Protein AF-A0AAP8N728-F1 (afdb_monomer_lite)

Secondary structure (DSSP, 8-state):
--GGGS---HHHHHHHHTT--SHHHHHHHHTT--SS-EEEEEE-TT--EEEEEES--EEESS--SSS---TTSGGG-EEEE--GGGS-EE-

Structure (mmCIF, N/CA/C/O backbone):
data_AF-A0AAP8N728-F1
#
_entry.id   AF-A0AAP8N728-F1
#
loop_
_atom_site.group_PDB
_atom_site.id
_atom_site.type_symbol
_atom_site.label_atom_id
_atom_site.label_alt_id
_atom_site.label_comp_id
_atom_site.label_asym_id
_atom_site.label_entity_id
_atom_site.label_seq_id
_atom_site.pdbx_PDB_ins_code
_atom_site.Cartn_x
_atom_site.Cartn_y
_atom_site.Cartn_z
_atom_site.occupancy
_atom_site.B_iso_or_equiv
_atom_site.auth_seq_id
_atom_site.auth_comp_id
_atom_site.auth_asym_id
_atom_site.auth_atom_id
_atom_site.pdbx_PDB_model_num
ATOM 1 N N . GLN A 1 1 ? 4.205 2.165 -17.414 1.00 89.56 1 GLN A N 1
ATOM 2 C CA . GLN A 1 1 ? 3.396 1.131 -16.731 1.00 89.56 1 GLN A CA 1
ATOM 3 C C . GLN A 1 1 ? 2.914 1.703 -15.403 1.00 89.56 1 GLN A C 1
ATOM 5 O O . GLN A 1 1 ? 3.703 2.383 -14.757 1.00 89.56 1 GLN A O 1
ATOM 10 N N . TRP A 1 2 ? 1.652 1.481 -15.022 1.00 92.00 2 TRP A N 1
ATOM 11 C CA . TRP A 1 2 ? 1.051 1.989 -13.779 1.00 92.00 2 TRP A CA 1
ATOM 12 C C . TRP A 1 2 ? 0.222 0.884 -13.116 1.00 92.00 2 TRP A C 1
ATOM 14 O O . TRP A 1 2 ? -0.459 0.140 -13.817 1.00 92.00 2 TRP A O 1
ATOM 24 N N . THR A 1 3 ? 0.306 0.754 -11.791 1.00 94.38 3 THR A N 1
ATOM 25 C CA . THR A 1 3 ? -0.357 -0.319 -11.033 1.00 94.38 3 THR A CA 1
ATOM 26 C C . THR A 1 3 ? -1.876 -0.196 -11.030 1.00 94.38 3 THR A C 1
ATOM 28 O O . THR A 1 3 ? -2.541 -1.210 -11.171 1.00 94.38 3 THR A O 1
ATOM 31 N N . ALA A 1 4 ? -2.428 1.022 -11.006 1.00 94.25 4 ALA A N 1
ATOM 32 C CA . ALA A 1 4 ? -3.880 1.238 -11.052 1.00 94.25 4 ALA A CA 1
ATOM 33 C C . ALA A 1 4 ? -4.521 0.957 -12.430 1.00 94.25 4 ALA A C 1
ATOM 35 O O . ALA A 1 4 ? -5.723 1.123 -12.599 1.00 94.25 4 ALA A O 1
ATOM 36 N N . LEU A 1 5 ? -3.728 0.561 -13.436 1.00 95.38 5 LEU A N 1
ATOM 37 C CA . LEU A 1 5 ? -4.233 0.044 -14.717 1.00 95.38 5 LEU A CA 1
ATOM 38 C C . LEU A 1 5 ? -4.290 -1.492 -14.742 1.00 95.38 5 LEU A C 1
ATOM 40 O O . LEU A 1 5 ? -4.486 -2.081 -15.803 1.00 95.38 5 LEU A O 1
ATOM 44 N N . GLN A 1 6 ? -4.022 -2.157 -13.620 1.00 93.19 6 GLN A N 1
ATOM 45 C CA . GLN A 1 6 ? -4.193 -3.600 -13.462 1.00 93.19 6 GLN A CA 1
ATOM 46 C C . GLN A 1 6 ? -5.523 -3.883 -12.752 1.00 93.19 6 GLN A C 1
ATOM 48 O O . GLN A 1 6 ? -6.026 -3.002 -12.059 1.00 93.19 6 GLN A O 1
ATOM 53 N N . PRO A 1 7 ? -6.109 -5.081 -12.914 1.00 94.94 7 PRO A N 1
ATOM 54 C CA . PRO A 1 7 ? -7.229 -5.501 -12.083 1.00 94.94 7 PRO A CA 1
ATOM 55 C C . PRO A 1 7 ? -6.810 -5.521 -10.613 1.00 94.94 7 PRO A C 1
ATOM 57 O O . PRO A 1 7 ? -5.811 -6.154 -10.274 1.00 94.94 7 PRO A O 1
ATOM 60 N N . THR A 1 8 ? -7.576 -4.843 -9.771 1.00 95.12 8 THR A N 1
ATOM 61 C CA . THR A 1 8 ? -7.297 -4.671 -8.343 1.00 95.12 8 THR A CA 1
A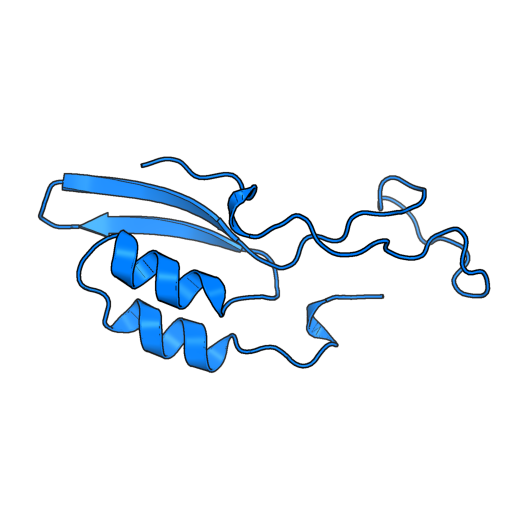TOM 62 C C . THR A 1 8 ? -8.596 -4.688 -7.529 1.00 95.12 8 THR A C 1
ATOM 64 O O . THR A 1 8 ? -9.696 -4.721 -8.095 1.00 95.12 8 THR A O 1
ATOM 67 N N . ARG A 1 9 ? -8.490 -4.745 -6.193 1.00 97.12 9 ARG A N 1
ATOM 68 C CA . ARG A 1 9 ? -9.620 -5.023 -5.280 1.00 97.12 9 A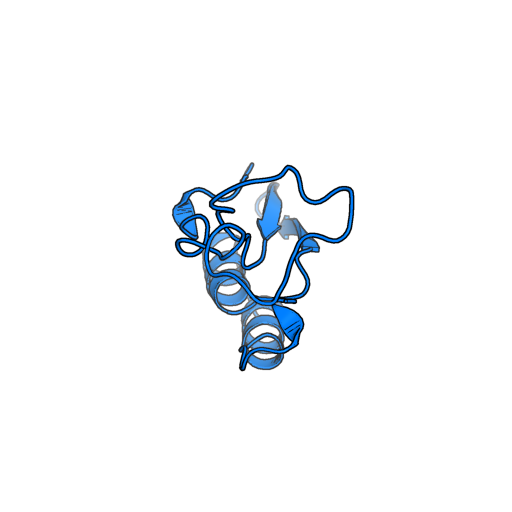RG A CA 1
ATOM 69 C C . ARG A 1 9 ? -9.929 -3.892 -4.297 1.00 97.12 9 ARG A C 1
ATOM 71 O O . ARG A 1 9 ? -10.499 -4.139 -3.236 1.00 97.12 9 ARG A O 1
ATOM 78 N N . GLU A 1 10 ? -9.635 -2.641 -4.646 1.00 97.31 10 GLU A N 1
ATOM 79 C CA . GLU A 1 10 ? -9.752 -1.500 -3.723 1.00 97.31 10 GLU A CA 1
ATOM 80 C C . GLU A 1 10 ? -11.141 -1.366 -3.121 1.00 97.31 10 GLU A C 1
ATOM 82 O O . GLU A 1 10 ? -11.260 -1.139 -1.923 1.00 97.31 10 GLU A O 1
ATOM 87 N N . LEU A 1 11 ? -12.191 -1.502 -3.937 1.00 97.31 11 LEU A N 1
ATOM 88 C CA . LEU A 1 11 ? -13.562 -1.363 -3.453 1.00 97.31 11 LEU A CA 1
ATOM 89 C C . LEU A 1 11 ? -13.881 -2.419 -2.389 1.00 97.31 11 LEU A C 1
ATOM 91 O O . LEU A 1 11 ? -14.505 -2.106 -1.380 1.00 97.31 11 LEU A O 1
ATOM 95 N N . GLU A 1 12 ? -13.422 -3.654 -2.586 1.00 98.06 12 GLU A N 1
ATOM 96 C CA . GLU A 1 12 ? -13.575 -4.719 -1.597 1.00 98.06 12 GLU A CA 1
ATOM 97 C C . GLU A 1 12 ? -12.771 -4.417 -0.327 1.00 98.06 12 GLU A C 1
ATOM 99 O O . GLU A 1 12 ? -13.298 -4.554 0.776 1.00 98.06 12 GLU A O 1
ATOM 104 N N . GLY A 1 13 ? -11.532 -3.940 -0.479 1.00 97.94 13 GLY A N 1
ATOM 105 C CA . GLY A 1 13 ? -10.698 -3.502 0.638 1.00 97.94 13 GLY A CA 1
ATOM 106 C C . GLY A 1 13 ? -11.362 -2.409 1.464 1.00 97.94 13 GLY A C 1
ATOM 107 O O . GLY A 1 13 ? -11.486 -2.561 2.677 1.00 97.94 13 GLY A O 1
ATOM 108 N N . VAL A 1 14 ? -11.876 -1.366 0.804 1.00 98.12 14 VAL A N 1
ATOM 109 C CA . VAL A 1 14 ? -12.606 -0.256 1.434 1.00 98.12 14 VAL A CA 1
ATOM 110 C C . VAL A 1 14 ? -13.812 -0.762 2.207 1.00 98.12 14 VAL A C 1
ATOM 112 O O . VAL A 1 14 ? -13.985 -0.418 3.373 1.00 98.12 14 VAL A O 1
ATOM 115 N N . LEU A 1 15 ? -14.637 -1.612 1.594 1.00 98.38 15 LEU A N 1
ATOM 116 C CA . LEU A 1 15 ? -15.801 -2.176 2.273 1.00 98.38 15 LEU A CA 1
ATOM 117 C C . LEU A 1 15 ? -15.403 -3.018 3.492 1.00 98.38 15 LEU A C 1
ATOM 119 O O . LEU A 1 15 ? -16.089 -2.956 4.510 1.00 98.38 15 LEU A O 1
ATOM 123 N N . LYS A 1 16 ? -14.291 -3.759 3.413 1.00 98.38 16 LYS A N 1
ATOM 124 C CA . LYS A 1 16 ? -13.793 -4.596 4.509 1.00 98.38 16 LYS A CA 1
ATOM 125 C C . LYS A 1 16 ? -13.230 -3.769 5.667 1.00 98.38 16 LYS A C 1
ATOM 127 O O . LYS A 1 16 ? -13.621 -3.998 6.809 1.00 98.38 16 LYS A O 1
ATOM 13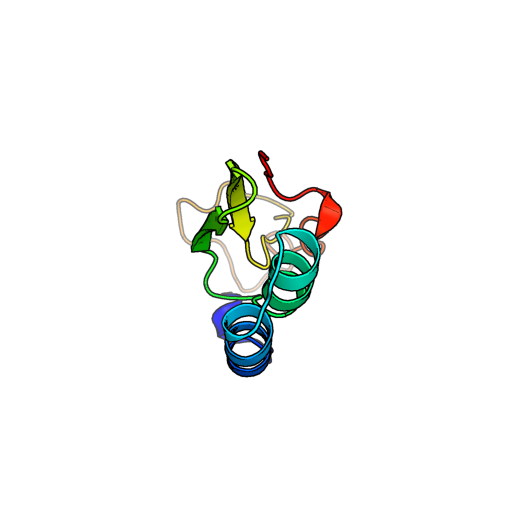2 N N . PHE A 1 17 ? -12.360 -2.792 5.407 1.00 97.38 17 PHE A N 1
ATOM 133 C CA . PHE A 1 17 ? -11.773 -1.991 6.485 1.00 97.38 17 PHE A CA 1
ATOM 134 C C . PHE A 1 17 ? -12.740 -0.945 7.064 1.00 97.38 17 PHE A C 1
ATOM 136 O O . PHE A 1 17 ? -12.572 -0.543 8.210 1.00 97.38 17 PHE A O 1
ATOM 143 N N . ASN A 1 18 ? -13.795 -0.551 6.336 1.00 97.62 18 ASN A N 1
ATOM 144 C CA . ASN A 1 18 ? -14.840 0.351 6.848 1.00 97.62 18 ASN A CA 1
ATOM 145 C C . ASN A 1 18 ? -15.642 -0.240 8.018 1.00 97.62 18 ASN A C 1
ATOM 147 O O . ASN A 1 18 ? -16.286 0.502 8.759 1.00 97.62 18 ASN A O 1
ATOM 151 N N . VAL A 1 19 ? -15.642 -1.566 8.165 1.00 97.31 19 VAL A N 1
ATOM 152 C CA . VAL A 1 19 ? -16.354 -2.277 9.238 1.00 97.31 19 VAL A CA 1
ATOM 153 C C . VAL A 1 19 ? -15.414 -2.925 10.257 1.00 97.31 19 VAL A C 1
ATOM 155 O O . VAL A 1 19 ? -15.893 -3.594 11.176 1.00 97.31 19 VAL A O 1
ATOM 158 N N . ALA A 1 20 ? -14.100 -2.723 10.112 1.00 97.69 20 ALA A N 1
ATOM 159 C CA . ALA A 1 20 ? -13.089 -3.249 11.021 1.00 97.69 20 ALA A CA 1
ATOM 160 C C . ALA A 1 20 ? -13.270 -2.713 12.449 1.00 97.69 20 ALA A C 1
ATOM 162 O O . ALA A 1 20 ? -13.802 -1.619 12.662 1.00 97.69 20 ALA A O 1
ATOM 163 N N . LYS A 1 21 ? -12.854 -3.514 13.432 1.00 96.25 21 LYS A N 1
ATOM 164 C CA . LYS A 1 21 ? -13.018 -3.211 14.866 1.00 96.25 21 LYS A CA 1
ATOM 165 C C . LYS A 1 21 ? -11.703 -2.985 15.591 1.00 96.25 21 LYS A C 1
ATOM 167 O O . LYS A 1 21 ? -11.703 -2.396 16.661 1.00 96.25 21 LYS A O 1
ATOM 172 N N . ASP A 1 22 ? -10.615 -3.419 14.985 1.00 97.31 22 ASP A N 1
ATOM 173 C CA . ASP A 1 22 ? -9.269 -3.363 15.524 1.00 97.31 22 ASP A CA 1
ATOM 174 C C . ASP A 1 22 ? -8.274 -3.223 14.366 1.00 97.31 22 ASP A C 1
ATOM 176 O O . ASP A 1 22 ? -8.632 -3.296 13.182 1.00 97.31 22 ASP A O 1
ATOM 180 N N . TRP A 1 23 ? -7.009 -2.996 14.710 1.00 97.56 23 TRP A N 1
ATOM 181 C CA . TRP A 1 23 ? -5.957 -2.817 13.720 1.00 97.56 23 TRP A CA 1
ATOM 182 C C . TRP A 1 23 ? -5.760 -4.047 12.823 1.00 97.56 23 TRP A C 1
ATOM 184 O O . TRP A 1 23 ? -5.544 -3.900 11.618 1.00 97.56 23 TRP A O 1
ATOM 194 N N . ASP A 1 24 ? -5.850 -5.258 13.372 1.00 96.75 24 ASP A N 1
ATOM 195 C CA . ASP A 1 24 ? -5.595 -6.475 12.602 1.00 96.75 24 A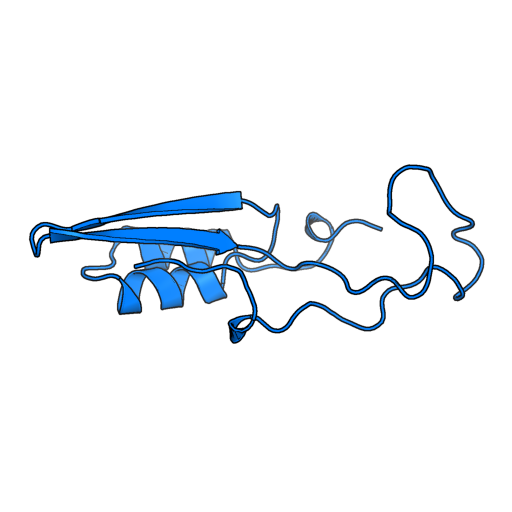SP A CA 1
ATOM 196 C C . ASP A 1 24 ? -6.681 -6.711 11.543 1.00 96.75 24 ASP A C 1
ATOM 198 O O . ASP A 1 24 ? -6.358 -6.931 10.373 1.00 96.75 24 ASP A O 1
ATOM 202 N N . THR A 1 25 ? -7.960 -6.545 11.895 1.00 97.69 25 THR A N 1
ATOM 203 C CA . THR A 1 25 ? -9.081 -6.616 10.942 1.00 97.69 25 THR A CA 1
ATOM 204 C C . THR A 1 25 ? -9.066 -5.464 9.934 1.00 97.69 25 THR A C 1
ATOM 206 O O . THR A 1 25 ? -9.434 -5.658 8.771 1.00 97.69 25 THR A O 1
ATOM 209 N N . PHE A 1 26 ? -8.582 -4.279 10.324 1.00 98.00 26 PHE A N 1
ATOM 210 C CA . PHE A 1 26 ? -8.361 -3.160 9.402 1.00 98.00 26 PHE A CA 1
ATOM 211 C C . PHE A 1 26 ? -7.270 -3.499 8.376 1.00 98.00 26 PHE A C 1
ATOM 213 O O . PHE A 1 26 ? -7.467 -3.330 7.168 1.00 98.00 26 PHE A O 1
ATOM 220 N N . LYS A 1 27 ? -6.146 -4.062 8.838 1.00 97.31 27 LYS A N 1
ATOM 221 C CA . LYS A 1 27 ? -5.017 -4.499 8.006 1.00 97.31 27 LYS A CA 1
ATOM 222 C C . LYS A 1 27 ? -5.425 -5.586 7.008 1.00 97.31 27 LYS A C 1
ATOM 224 O O . LYS A 1 27 ? -4.992 -5.541 5.860 1.00 97.31 27 LYS A O 1
ATOM 229 N N . GLU A 1 28 ? -6.323 -6.500 7.371 1.00 97.56 28 GLU A N 1
ATOM 230 C CA . GLU A 1 28 ? -6.870 -7.465 6.407 1.00 97.56 28 GLU A CA 1
ATOM 231 C C . GLU A 1 28 ? -7.613 -6.804 5.234 1.00 97.56 28 GLU A C 1
ATOM 233 O O . GLU A 1 28 ? -7.583 -7.321 4.117 1.00 97.56 28 GLU A O 1
ATOM 238 N N . GLY A 1 29 ? -8.305 -5.683 5.465 1.00 97.81 29 GLY A N 1
ATOM 239 C CA . GLY A 1 29 ? -8.908 -4.892 4.390 1.00 97.81 29 GLY A CA 1
ATOM 240 C C . GLY A 1 29 ? -7.856 -4.149 3.567 1.00 97.81 29 GLY A C 1
ATOM 241 O O . GLY A 1 29 ? -7.941 -4.118 2.339 1.00 97.81 29 GLY A O 1
ATOM 242 N N . LEU A 1 30 ? -6.812 -3.623 4.218 1.00 97.69 30 LEU A N 1
AT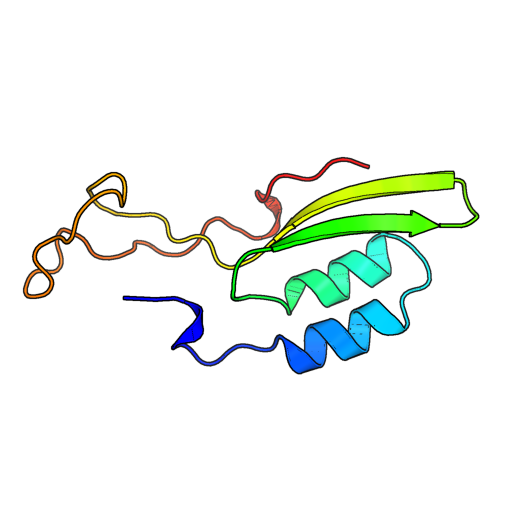OM 243 C CA . LEU A 1 30 ? -5.678 -2.998 3.527 1.00 97.69 30 LEU A CA 1
ATOM 244 C C . LEU A 1 30 ? -4.930 -3.970 2.605 1.00 97.69 30 LEU A C 1
ATOM 246 O O . LEU A 1 30 ? -4.380 -3.533 1.596 1.00 97.69 30 LEU A O 1
ATOM 250 N N . ALA A 1 31 ? -4.918 -5.271 2.901 1.00 97.19 31 ALA A N 1
ATOM 251 C CA . ALA A 1 31 ? -4.328 -6.290 2.026 1.00 97.19 31 ALA A CA 1
ATOM 252 C C . ALA A 1 31 ? -5.006 -6.384 0.647 1.00 97.19 31 ALA A C 1
ATOM 254 O O . ALA A 1 31 ? -4.415 -6.912 -0.291 1.00 97.19 31 ALA A O 1
ATOM 255 N N . LEU A 1 32 ? -6.223 -5.848 0.513 1.00 97.75 32 LEU A N 1
ATOM 256 C CA . LEU A 1 32 ? -6.976 -5.787 -0.742 1.00 97.75 32 LEU A CA 1
ATOM 257 C C . LEU A 1 32 ? -6.852 -4.426 -1.453 1.00 97.75 32 LEU A C 1
ATOM 259 O O . LEU A 1 32 ? -7.335 -4.277 -2.572 1.00 97.75 32 LEU A O 1
ATOM 263 N N . PHE A 1 33 ? -6.240 -3.424 -0.814 1.00 97.81 33 PHE A N 1
ATOM 264 C CA . PHE A 1 33 ? -6.088 -2.079 -1.369 1.00 97.81 33 PHE A CA 1
ATOM 265 C C . PHE A 1 33 ? -4.729 -1.939 -2.068 1.00 97.81 33 PHE A C 1
ATOM 267 O O . PHE A 1 33 ? -3.717 -1.606 -1.448 1.00 97.81 33 PHE A O 1
ATOM 274 N N . GLU A 1 34 ? -4.696 -2.214 -3.368 1.00 97.38 34 GLU A N 1
ATOM 275 C CA . GLU A 1 34 ? -3.464 -2.414 -4.132 1.00 97.38 34 GLU A CA 1
ATOM 276 C C . GLU A 1 34 ? -3.003 -1.154 -4.879 1.00 97.38 34 GLU A C 1
ATOM 278 O O . GLU A 1 34 ? -1.802 -0.935 -5.048 1.00 97.38 34 GLU A O 1
ATOM 283 N N . ALA A 1 35 ? -3.911 -0.295 -5.336 1.00 96.50 35 ALA A N 1
ATOM 284 C CA . ALA A 1 35 ? -3.570 0.944 -6.024 1.00 96.50 35 ALA A CA 1
ATOM 285 C C . ALA A 1 35 ? -4.706 1.987 -5.962 1.00 96.50 35 ALA A C 1
ATOM 287 O O . ALA A 1 35 ? -5.869 1.628 -5.972 1.00 96.50 35 ALA A O 1
ATOM 288 N N . PRO A 1 36 ? -4.415 3.298 -5.999 1.00 95.81 36 PRO A N 1
ATOM 289 C CA . PRO A 1 36 ? -3.087 3.890 -5.921 1.00 95.81 36 PRO A CA 1
ATOM 290 C C . PRO A 1 36 ? -2.485 3.693 -4.528 1.00 95.81 36 PRO A C 1
ATOM 292 O O . PRO A 1 36 ? -3.208 3.536 -3.553 1.00 95.81 36 PRO A O 1
ATOM 295 N N . ALA A 1 37 ? -1.157 3.722 -4.419 1.00 96.06 37 ALA A N 1
ATOM 296 C CA . ALA A 1 37 ? -0.527 3.669 -3.105 1.00 96.06 37 ALA A CA 1
ATOM 297 C C . ALA A 1 37 ? -0.987 4.862 -2.247 1.00 96.06 37 ALA A C 1
ATOM 299 O O . ALA A 1 37 ? -1.053 5.988 -2.748 1.00 96.06 37 ALA A O 1
ATOM 300 N N . GLN A 1 38 ? -1.320 4.614 -0.982 1.00 97.12 38 GLN A N 1
ATOM 301 C CA . GLN A 1 38 ? -1.806 5.608 -0.024 1.00 97.12 38 GLN A CA 1
ATOM 302 C C . GLN A 1 38 ? -1.155 5.392 1.343 1.00 97.12 38 GLN A C 1
ATOM 304 O O . GLN A 1 38 ? -0.745 4.288 1.697 1.00 97.12 38 GLN A O 1
ATOM 309 N N . ASN A 1 39 ? -1.094 6.464 2.127 1.00 98.12 39 ASN A N 1
ATOM 310 C CA . ASN A 1 39 ? -0.783 6.379 3.546 1.00 98.12 39 ASN A CA 1
ATOM 311 C C . ASN A 1 39 ? -2.087 6.193 4.318 1.00 98.12 39 ASN A C 1
ATOM 313 O O . ASN A 1 39 ? -2.976 7.036 4.224 1.00 98.12 39 ASN A O 1
ATOM 317 N N . PHE A 1 40 ? -2.180 5.117 5.089 1.00 98.12 40 PHE A N 1
ATOM 318 C CA . PHE A 1 40 ? -3.300 4.859 5.983 1.00 98.12 40 PHE A CA 1
ATOM 319 C C . PHE A 1 40 ? -2.883 5.148 7.417 1.00 98.12 40 PHE A C 1
ATOM 321 O O . PHE A 1 40 ? -1.794 4.769 7.847 1.00 98.12 40 PHE A O 1
ATOM 328 N N . VAL A 1 41 ? -3.765 5.825 8.141 1.00 98.00 41 VAL A N 1
ATOM 329 C CA . VAL A 1 41 ? -3.637 6.092 9.571 1.00 98.00 41 VAL A CA 1
ATOM 330 C C . VAL A 1 41 ? -4.882 5.526 10.239 1.00 98.00 41 VAL A C 1
ATOM 332 O O . VAL A 1 41 ? -5.988 5.713 9.731 1.00 98.00 41 VAL A O 1
ATOM 335 N N . PHE A 1 42 ? -4.699 4.818 11.346 1.00 98.12 42 PHE A N 1
ATOM 336 C CA . PHE A 1 42 ? -5.756 4.160 12.102 1.00 98.12 42 PHE A CA 1
ATOM 337 C C . PHE A 1 42 ? -5.689 4.584 13.568 1.00 98.12 42 PHE A C 1
ATOM 339 O O . PHE A 1 42 ? -4.600 4.778 14.106 1.00 98.12 42 PHE A O 1
ATOM 346 N N . ALA A 1 43 ? -6.852 4.713 14.201 1.00 97.69 43 ALA A N 1
ATOM 347 C CA . ALA A 1 43 ? -6.973 4.924 15.633 1.00 97.69 43 ALA A CA 1
ATOM 348 C C . ALA A 1 43 ? -8.218 4.204 16.168 1.00 97.69 43 ALA A C 1
ATOM 350 O O . ALA A 1 43 ? -9.264 4.236 15.513 1.00 97.69 43 ALA A O 1
ATOM 351 N N . SER A 1 44 ? -8.117 3.603 17.353 1.00 97.12 44 SER A N 1
ATOM 352 C CA . SER A 1 44 ? -9.220 2.908 18.037 1.00 97.12 44 SER A CA 1
ATOM 353 C C . SER A 1 44 ? -9.354 3.314 19.507 1.00 97.12 44 SER A C 1
ATOM 355 O O . SER A 1 44 ? -8.485 3.965 20.087 1.00 97.12 44 SER A O 1
ATOM 357 N N . ASP A 1 45 ? -10.492 2.962 20.105 1.00 96.88 45 ASP A N 1
ATOM 358 C CA . ASP A 1 45 ? -10.856 3.255 21.497 1.00 96.88 45 ASP A CA 1
ATOM 359 C C . ASP A 1 45 ? -10.025 2.481 22.535 1.00 96.88 45 ASP A C 1
ATOM 361 O O . ASP A 1 45 ? -9.928 2.913 23.684 1.00 96.88 45 ASP A O 1
ATOM 365 N N . ASP A 1 46 ? -9.363 1.399 22.124 1.00 96.56 46 ASP A N 1
ATOM 366 C CA . ASP A 1 46 ? -8.347 0.691 22.912 1.00 96.56 46 ASP A CA 1
ATOM 367 C C . ASP A 1 46 ? -7.002 1.444 23.018 1.00 96.56 46 ASP A C 1
ATOM 369 O O . ASP A 1 46 ? -6.100 1.003 23.732 1.00 96.56 46 ASP A O 1
ATOM 373 N N . GLY A 1 47 ? -6.874 2.593 22.342 1.00 97.69 47 GLY A N 1
ATOM 374 C CA . GLY A 1 47 ? -5.686 3.444 22.352 1.00 97.69 47 GLY A CA 1
ATOM 375 C C . GLY A 1 47 ? -4.654 3.133 21.265 1.00 97.69 47 GLY A C 1
ATOM 376 O O . GLY A 1 47 ? -3.621 3.803 21.226 1.00 97.69 47 GLY A O 1
ATOM 377 N N . THR A 1 48 ? -4.909 2.169 20.375 1.00 98.12 48 THR A N 1
ATOM 378 C CA . THR A 1 48 ? -4.021 1.875 19.238 1.00 98.12 48 THR A CA 1
ATOM 379 C C . THR A 1 48 ? -3.970 3.062 18.273 1.00 98.12 48 THR A C 1
ATOM 381 O O . THR A 1 48 ? -5.014 3.592 17.893 1.00 98.12 48 THR A O 1
ATOM 384 N N . ILE A 1 49 ? -2.768 3.461 17.836 1.00 98.31 49 ILE A N 1
ATOM 385 C CA . ILE A 1 49 ? -2.555 4.471 16.788 1.00 98.31 49 ILE A CA 1
ATOM 386 C C . ILE A 1 49 ? -1.562 3.907 15.779 1.00 98.31 49 ILE A C 1
ATOM 388 O O . ILE A 1 49 ? -0.365 3.868 16.036 1.00 98.31 49 ILE A O 1
ATOM 392 N N . ALA A 1 50 ? -2.045 3.525 14.603 1.00 98.12 50 ALA A N 1
ATOM 393 C CA . ALA A 1 50 ? -1.220 2.862 13.605 1.00 98.12 50 ALA A CA 1
ATOM 394 C C . ALA A 1 50 ? -1.073 3.675 12.317 1.00 98.12 50 ALA A C 1
ATOM 396 O O . ALA A 1 50 ? -1.933 4.469 11.931 1.00 98.12 50 ALA A O 1
ATOM 397 N N . TYR A 1 51 ? 0.034 3.438 11.624 1.00 98.44 51 TYR A N 1
ATOM 398 C CA . TYR A 1 51 ? 0.357 3.975 10.312 1.00 98.44 51 TYR A CA 1
ATOM 399 C C . TYR A 1 51 ? 0.808 2.849 9.387 1.00 98.44 51 TYR A C 1
ATOM 401 O O . TYR A 1 51 ? 1.574 1.971 9.788 1.00 98.44 51 TYR A O 1
ATOM 409 N N . ARG A 1 52 ? 0.400 2.917 8.117 1.00 98.00 52 ARG A N 1
ATOM 410 C CA . ARG A 1 52 ? 0.914 2.037 7.067 1.00 98.00 52 ARG A CA 1
ATOM 411 C C . ARG A 1 52 ? 0.984 2.728 5.709 1.00 98.00 52 ARG A C 1
ATOM 413 O O . ARG A 1 52 ? -0.008 3.283 5.235 1.00 98.00 52 ARG A O 1
ATOM 420 N N . ALA A 1 53 ? 2.136 2.631 5.048 1.00 98.19 53 ALA A N 1
ATOM 421 C CA . ALA A 1 53 ? 2.273 2.964 3.630 1.00 98.19 53 ALA A CA 1
ATOM 422 C C . ALA A 1 53 ? 1.811 1.762 2.795 1.00 98.19 53 ALA A C 1
ATOM 424 O O . ALA A 1 53 ? 2.497 0.744 2.755 1.00 98.19 53 ALA A O 1
ATOM 425 N N . ASN A 1 54 ? 0.647 1.850 2.152 1.00 97.94 54 ASN A N 1
ATOM 426 C CA . ASN A 1 54 ? -0.017 0.695 1.548 1.00 97.94 54 ASN A CA 1
ATOM 427 C C . ASN A 1 54 ? -0.169 0.821 0.026 1.00 97.94 54 ASN A C 1
ATOM 429 O O . ASN A 1 54 ? -0.392 1.915 -0.493 1.00 97.94 54 ASN A O 1
ATOM 433 N N . GLY A 1 55 ? -0.080 -0.311 -0.675 1.00 97.31 55 GLY A N 1
ATOM 434 C CA . GLY A 1 55 ? -0.251 -0.445 -2.124 1.00 97.31 55 GLY A CA 1
ATOM 435 C C . GLY A 1 55 ? 0.806 -1.354 -2.763 1.00 97.31 55 GLY A C 1
ATOM 436 O O . GLY A 1 55 ? 1.818 -1.693 -2.152 1.00 97.31 55 GLY A O 1
ATOM 437 N N . ASN A 1 56 ? 0.598 -1.720 -4.024 1.00 97.50 56 ASN A N 1
ATOM 438 C CA . ASN A 1 56 ? 1.524 -2.498 -4.836 1.00 97.50 56 ASN A CA 1
ATOM 439 C C . ASN A 1 56 ? 2.688 -1.607 -5.289 1.00 97.50 56 ASN A C 1
ATOM 441 O O . ASN A 1 56 ? 2.558 -0.788 -6.204 1.00 97.50 56 ASN A O 1
ATOM 445 N N . ILE A 1 57 ? 3.848 -1.771 -4.646 1.00 97.12 57 ILE A N 1
ATOM 446 C CA . ILE A 1 57 ? 5.063 -1.003 -4.944 1.00 97.12 57 ILE A CA 1
ATOM 447 C C . ILE A 1 57 ? 5.998 -1.838 -5.828 1.00 97.12 57 ILE A C 1
ATOM 449 O O . ILE A 1 57 ? 6.525 -2.850 -5.365 1.00 97.12 57 ILE A O 1
ATOM 453 N N . PRO A 1 58 ? 6.220 -1.470 -7.103 1.00 96.38 58 PRO A N 1
ATOM 454 C CA . PRO A 1 58 ? 7.001 -2.296 -8.016 1.00 96.38 58 PRO A CA 1
ATOM 455 C C . PRO A 1 58 ? 8.500 -2.262 -7.711 1.00 96.38 58 PRO A C 1
ATOM 457 O O . PRO A 1 58 ? 9.108 -1.193 -7.597 1.00 96.38 58 PRO A O 1
ATOM 460 N N . ILE A 1 59 ? 9.123 -3.442 -7.703 1.00 96.56 59 ILE A N 1
ATOM 461 C CA . ILE A 1 59 ? 10.581 -3.590 -7.658 1.00 96.56 59 ILE A CA 1
ATOM 462 C C . ILE A 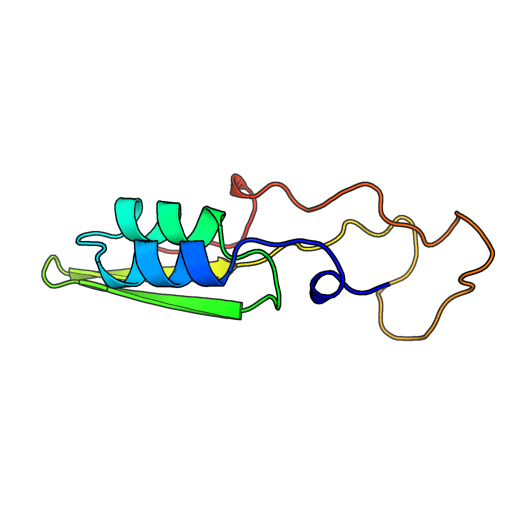1 59 ? 11.113 -3.408 -9.081 1.00 96.56 59 ILE A C 1
ATOM 464 O O . ILE A 1 59 ? 10.986 -4.290 -9.941 1.00 96.56 59 ILE A O 1
ATOM 468 N N . ARG A 1 60 ? 11.695 -2.238 -9.352 1.00 95.38 60 ARG A N 1
ATOM 469 C CA . ARG A 1 60 ? 12.238 -1.888 -10.671 1.00 95.38 60 ARG A CA 1
ATOM 470 C C . ARG A 1 60 ? 13.538 -2.647 -10.937 1.00 95.38 60 ARG A C 1
ATOM 472 O O . ARG A 1 60 ? 14.405 -2.724 -10.073 1.00 95.38 60 ARG A O 1
ATOM 479 N N . LYS A 1 61 ? 13.698 -3.186 -12.152 1.00 96.12 61 LYS A N 1
ATOM 480 C CA . LYS A 1 61 ? 14.973 -3.783 -12.592 1.00 96.12 61 LYS A CA 1
ATOM 481 C C . LYS A 1 61 ? 16.086 -2.737 -12.719 1.00 96.12 61 LYS A C 1
ATOM 483 O O . LYS A 1 61 ? 17.228 -3.040 -12.386 1.00 96.12 61 LYS A O 1
ATOM 488 N N . LYS A 1 62 ? 15.743 -1.539 -13.207 1.00 95.50 62 LYS A N 1
ATOM 489 C CA . LYS A 1 62 ? 16.645 -0.404 -13.439 1.00 95.50 62 LYS A CA 1
ATOM 490 C C . LYS A 1 62 ? 15.877 0.917 -13.329 1.00 95.50 62 LYS A C 1
ATOM 492 O O . LYS A 1 62 ? 14.678 0.959 -13.608 1.00 95.50 62 LYS A O 1
ATOM 497 N N . GLY A 1 63 ? 16.595 1.989 -12.997 1.00 93.00 63 GLY A N 1
ATOM 498 C CA . GLY A 1 63 ? 16.059 3.346 -12.888 1.00 93.00 63 GLY A CA 1
ATOM 499 C C . GLY A 1 63 ? 15.435 3.638 -11.523 1.00 93.00 63 GLY A C 1
ATOM 500 O O . GLY A 1 63 ? 15.044 2.732 -10.791 1.00 93.00 63 GLY A O 1
ATOM 501 N N . ASP A 1 64 ? 15.343 4.922 -11.204 1.00 92.94 64 ASP A N 1
ATOM 502 C CA . ASP A 1 64 ? 14.802 5.465 -9.950 1.00 92.94 64 ASP A CA 1
ATOM 503 C C . ASP A 1 64 ? 13.330 5.905 -10.068 1.00 92.94 64 ASP A C 1
ATOM 505 O O . ASP A 1 64 ? 12.668 6.155 -9.066 1.00 92.94 64 ASP A O 1
ATOM 509 N N . GLY A 1 65 ? 12.790 5.945 -11.290 1.00 90.75 65 GLY A N 1
ATOM 510 C CA . GLY A 1 65 ? 11.417 6.362 -11.562 1.00 90.75 65 GLY A CA 1
ATOM 511 C C . GLY A 1 65 ? 11.220 7.872 -11.710 1.00 90.75 65 GLY A C 1
ATOM 512 O O . GLY A 1 65 ? 10.070 8.298 -11.754 1.00 90.75 65 GLY A O 1
ATOM 513 N N . LEU A 1 66 ? 12.293 8.665 -11.815 1.00 93.88 66 LEU A N 1
ATOM 514 C CA . LEU A 1 66 ? 12.203 10.123 -11.970 1.00 93.88 66 LEU A CA 1
ATOM 515 C C . LEU A 1 66 ? 11.847 10.568 -13.393 1.00 93.88 66 LEU A C 1
ATOM 517 O O . LEU A 1 66 ? 11.164 11.572 -13.569 1.00 93.88 66 LEU A O 1
ATOM 521 N N . MET A 1 67 ? 12.293 9.823 -14.407 1.00 95.38 67 MET A N 1
ATOM 522 C CA . MET A 1 67 ? 12.103 10.163 -15.821 1.00 95.38 67 MET A CA 1
ATOM 523 C C . MET A 1 67 ? 11.504 8.990 -16.607 1.00 95.38 67 MET A C 1
ATOM 525 O O . MET A 1 67 ? 11.663 7.833 -16.202 1.00 95.38 67 MET A O 1
ATOM 529 N N . PRO A 1 68 ? 10.846 9.249 -17.754 1.00 94.62 68 PRO A N 1
ATOM 530 C CA . PRO A 1 68 ? 10.467 8.193 -18.683 1.00 94.62 68 PRO A CA 1
ATOM 531 C C . PRO A 1 68 ? 11.681 7.362 -19.116 1.00 94.62 68 PRO A C 1
ATOM 533 O O . PRO A 1 68 ? 12.775 7.884 -19.323 1.00 94.62 68 PRO A O 1
ATOM 536 N N . VAL A 1 69 ? 11.465 6.062 -19.287 1.00 95.44 69 VAL A N 1
ATOM 537 C CA . VAL A 1 69 ? 12.489 5.087 -19.686 1.00 95.44 69 VAL A CA 1
ATOM 538 C C . VAL A 1 69 ? 12.034 4.325 -20.935 1.00 95.44 69 VAL A C 1
ATOM 540 O O . VAL A 1 69 ? 10.826 4.260 -21.185 1.00 95.44 69 VAL A O 1
ATOM 543 N N . PRO A 1 70 ? 12.954 3.738 -21.726 1.00 95.75 70 PRO A N 1
ATOM 544 C CA . PRO A 1 70 ? 12.606 2.923 -22.890 1.00 95.75 70 PRO A CA 1
ATOM 545 C C . PRO A 1 70 ? 11.587 1.822 -22.562 1.00 95.75 70 PRO A C 1
ATOM 547 O O . PRO A 1 70 ? 11.889 0.872 -21.845 1.00 95.75 70 PRO A O 1
ATOM 550 N N . GLY A 1 71 ? 10.370 1.949 -23.098 1.00 93.44 71 GLY A N 1
ATOM 551 C CA . GLY A 1 71 ? 9.277 0.992 -22.874 1.00 93.44 71 GLY A CA 1
ATOM 552 C C . GLY A 1 71 ? 9.260 -0.191 -23.845 1.00 93.44 71 GLY A C 1
ATOM 553 O O . GLY A 1 71 ? 8.488 -1.124 -23.654 1.00 93.44 71 GLY A O 1
ATOM 554 N N . TRP A 1 72 ? 10.094 -0.154 -24.889 1.00 94.31 72 TRP A N 1
ATOM 555 C CA . TRP A 1 72 ? 10.188 -1.194 -25.922 1.00 94.31 72 TRP A CA 1
ATOM 556 C C . TRP A 1 72 ? 11.201 -2.301 -25.589 1.00 94.31 72 TRP A C 1
ATOM 558 O O . TRP A 1 72 ? 11.342 -3.248 -26.360 1.00 94.31 72 TRP A O 1
ATOM 568 N N . THR A 1 73 ? 11.914 -2.205 -24.461 1.00 92.94 73 THR A N 1
ATOM 569 C CA . THR A 1 73 ? 12.832 -3.248 -23.974 1.00 92.94 73 THR A CA 1
ATOM 570 C C . THR A 1 73 ? 12.388 -3.760 -22.603 1.00 92.94 73 THR A C 1
ATOM 572 O O . THR A 1 73 ? 11.729 -3.063 -21.834 1.00 92.94 73 THR A O 1
ATOM 575 N N . SER A 1 74 ? 12.779 -4.987 -22.250 1.00 92.38 74 SER A N 1
ATOM 576 C CA . SER A 1 74 ? 12.471 -5.579 -20.938 1.00 92.38 74 SER A CA 1
ATOM 577 C C . SER A 1 74 ? 13.402 -5.122 -19.805 1.00 92.38 74 SER A C 1
ATOM 579 O O . SER A 1 74 ? 13.248 -5.574 -18.665 1.00 92.38 74 SER A O 1
ATOM 581 N N . GLU A 1 75 ? 14.389 -4.275 -20.110 1.00 95.62 75 GLU A N 1
ATOM 582 C CA . GLU A 1 75 ? 15.455 -3.843 -19.195 1.00 95.62 75 GLU A CA 1
ATOM 583 C C . GLU A 1 75 ? 14.909 -3.037 -18.008 1.00 95.62 75 GLU A C 1
ATOM 585 O O . GLU A 1 75 ? 15.363 -3.209 -16.879 1.00 95.62 75 GLU A O 1
ATOM 590 N N . TYR A 1 76 ? 13.885 -2.216 -18.250 1.00 95.62 76 TYR A N 1
ATOM 591 C CA . TYR A 1 76 ? 13.266 -1.331 -17.257 1.00 95.62 76 TYR A CA 1
ATOM 592 C C . TYR A 1 76 ? 11.972 -1.894 -16.651 1.00 95.62 76 TYR A C 1
ATOM 594 O O . TYR A 1 76 ? 11.269 -1.201 -15.913 1.00 95.62 76 TYR A O 1
ATOM 602 N N . GLY A 1 77 ? 11.646 -3.153 -16.956 1.00 94.62 77 GLY A N 1
ATOM 603 C CA . GLY A 1 77 ? 10.467 -3.819 -16.411 1.00 94.62 77 GLY A CA 1
ATOM 604 C C . GLY A 1 77 ? 10.527 -4.001 -14.891 1.00 94.62 77 GLY A C 1
ATOM 605 O O . GLY A 1 77 ? 11.536 -3.738 -14.229 1.00 94.62 77 GLY A O 1
ATOM 606 N N . TRP A 1 78 ? 9.435 -4.502 -14.326 1.00 95.12 78 TRP A N 1
ATOM 607 C CA . TRP A 1 78 ? 9.342 -4.833 -12.903 1.00 95.12 78 TRP A CA 1
ATOM 608 C C . TRP A 1 78 ? 9.729 -6.302 -12.668 1.00 95.12 78 TRP A C 1
ATOM 610 O O . TRP A 1 78 ? 9.547 -7.143 -13.550 1.00 95.12 78 TRP A O 1
ATOM 620 N N . LYS A 1 79 ? 10.308 -6.616 -11.503 1.00 95.69 79 LYS A N 1
ATOM 621 C CA . LYS A 1 79 ? 10.579 -8.006 -11.066 1.00 95.69 79 LYS A CA 1
ATOM 622 C C . LYS A 1 79 ? 9.424 -8.614 -10.262 1.00 95.69 79 LYS A C 1
ATOM 624 O O . LYS A 1 79 ? 9.444 -9.804 -9.982 1.00 95.69 79 LYS A O 1
ATOM 629 N N . GLY A 1 80 ? 8.454 -7.788 -9.889 1.00 95.69 80 GLY A N 1
ATOM 630 C CA . GLY A 1 80 ? 7.385 -8.091 -8.948 1.00 95.69 80 GLY A CA 1
ATOM 631 C C . GLY A 1 80 ? 7.076 -6.848 -8.118 1.00 95.69 80 GLY A C 1
ATOM 632 O O . GLY A 1 80 ? 7.470 -5.735 -8.490 1.00 95.69 80 GLY A O 1
ATOM 633 N N . TYR A 1 81 ? 6.418 -7.056 -6.986 1.00 97.25 81 TYR A N 1
ATOM 634 C CA . TYR A 1 81 ? 6.116 -6.024 -6.000 1.00 97.25 81 TYR A CA 1
ATOM 635 C C . TYR A 1 81 ? 6.882 -6.294 -4.705 1.00 97.25 81 TYR A C 1
ATOM 637 O O . TYR A 1 81 ? 7.272 -7.434 -4.450 1.00 97.25 81 TYR A O 1
ATOM 645 N N . ILE A 1 82 ? 7.105 -5.251 -3.906 1.00 97.88 82 ILE A N 1
ATOM 646 C CA . ILE A 1 82 ? 7.527 -5.420 -2.513 1.00 97.88 82 ILE A CA 1
ATOM 647 C C . ILE A 1 82 ? 6.469 -6.297 -1.818 1.00 97.88 82 ILE A C 1
ATOM 649 O O . ILE A 1 82 ? 5.279 -6.000 -1.968 1.00 97.88 82 ILE A O 1
ATOM 653 N N . PRO A 1 83 ? 6.858 -7.379 -1.116 1.00 97.06 83 PRO A N 1
ATOM 654 C CA . PRO A 1 83 ? 5.911 -8.221 -0.395 1.00 97.06 83 PRO A CA 1
ATOM 655 C C . PRO A 1 83 ? 5.063 -7.408 0.584 1.00 97.06 83 PRO A C 1
ATOM 657 O O . PRO A 1 83 ? 5.563 -6.491 1.229 1.00 97.06 83 PRO A O 1
ATOM 660 N N . TYR A 1 84 ? 3.784 -7.762 0.721 1.00 96.00 84 TYR A N 1
ATOM 661 C CA . TYR A 1 84 ? 2.846 -7.010 1.559 1.00 96.00 84 TYR A CA 1
ATOM 662 C C . TYR A 1 84 ? 3.355 -6.845 3.002 1.00 96.00 84 TYR A C 1
ATOM 664 O O . TYR A 1 84 ? 3.303 -5.750 3.555 1.00 96.00 84 TYR A O 1
ATOM 672 N N . GLU A 1 85 ? 3.925 -7.891 3.597 1.00 96.31 85 GLU A N 1
ATOM 673 C CA . GLU A 1 85 ? 4.447 -7.849 4.973 1.00 96.31 85 GLU A CA 1
ATOM 674 C C . GLU A 1 85 ? 5.698 -6.967 5.147 1.00 96.31 85 GLU A C 1
ATOM 676 O O . GLU A 1 85 ? 6.024 -6.584 6.265 1.00 96.31 85 GLU A O 1
ATOM 681 N N . GLU A 1 86 ? 6.383 -6.598 4.061 1.00 97.81 86 GLU A N 1
ATOM 682 C CA . GLU A 1 86 ? 7.562 -5.717 4.096 1.00 97.81 86 GLU A CA 1
ATOM 683 C C . GLU A 1 86 ? 7.200 -4.226 3.983 1.00 97.81 86 GLU A C 1
ATOM 685 O O . GLU A 1 86 ? 8.076 -3.360 4.048 1.00 97.81 86 GLU A O 1
ATOM 690 N N . LEU A 1 87 ? 5.915 -3.898 3.802 1.00 98.06 87 LEU A N 1
ATOM 691 C CA . LEU A 1 87 ? 5.479 -2.510 3.693 1.00 98.06 87 LEU A CA 1
ATOM 692 C C . LEU A 1 87 ? 5.630 -1.764 5.036 1.00 98.06 87 LEU A C 1
ATOM 694 O O . LEU A 1 87 ? 5.240 -2.298 6.083 1.00 98.06 87 LEU A O 1
ATOM 698 N N . PRO A 1 88 ? 6.133 -0.509 5.026 1.00 98.38 88 PRO A N 1
ATOM 699 C CA . PRO A 1 88 ? 6.336 0.275 6.241 1.00 98.38 88 PRO A CA 1
ATOM 700 C C . PRO A 1 88 ? 5.075 0.347 7.102 1.00 98.38 88 PRO A C 1
ATOM 702 O O . PRO A 1 88 ? 4.022 0.785 6.634 1.00 98.38 88 PRO A O 1
ATOM 705 N N . THR A 1 89 ? 5.205 -0.077 8.359 1.00 97.88 89 THR A N 1
ATOM 706 C CA . THR A 1 89 ? 4.115 -0.136 9.337 1.00 97.88 89 THR A CA 1
ATOM 707 C C . THR A 1 89 ? 4.618 0.289 10.711 1.00 97.88 89 THR A C 1
ATOM 709 O O . THR A 1 89 ? 5.708 -0.107 11.120 1.00 97.88 89 THR A O 1
ATOM 712 N N . LEU A 1 90 ? 3.814 1.081 11.414 1.00 97.75 90 LEU A N 1
ATOM 713 C CA . LEU A 1 90 ? 4.008 1.485 12.805 1.00 97.75 90 LEU A CA 1
ATOM 714 C C . LEU A 1 90 ? 2.673 1.300 13.536 1.00 97.75 90 LEU A C 1
ATOM 716 O O . LEU A 1 90 ? 1.633 1.576 12.943 1.00 97.75 90 LEU A O 1
ATOM 720 N N . ILE A 1 91 ? 2.704 0.825 14.779 1.00 94.12 91 ILE A N 1
ATOM 721 C CA . ILE A 1 91 ? 1.542 0.617 15.660 1.00 94.12 91 ILE A CA 1
ATOM 722 C C . ILE A 1 91 ? 1.895 1.194 17.029 1.00 94.12 91 ILE A C 1
ATOM 724 O O . ILE A 1 91 ? 3.086 1.057 17.400 1.00 94.12 91 ILE A O 1
#

Radius of gyration: 15.53 Å; chains: 1; bounding box: 33×18×49 Å

Foldseek 3Di:
DDFVVDDAQLVQLCVQLVPDQDDVSNVVSLVRRAPDFDWDWDAHPVGDTKIWGGHFAFAWQDDPPPDDDDPPDCNGPTPGGDDRVPTDMDD

pLDDT: mean 96.42, std 1.85, range [89.56, 98.44]

Sequence (91 aa):
QWTALQPTRELEGVLKFNVAKDWDTFKEGLALFEAPAQNFVFASDDGTIAYRANGNIPIRKKGDGLMPVPGWTSEYGWKGYIPYEELPTLI